Protein AF-A0A2M9PDU9-F1 (afdb_monomer)

Solvent-accessible surface area (backbone atoms only — not comparable to full-atom values): 4589 Å² total; per-residue (Å²): 133,91,70,78,52,68,72,55,50,51,52,44,48,50,51,24,50,50,50,21,70,74,64,73,35,68,66,56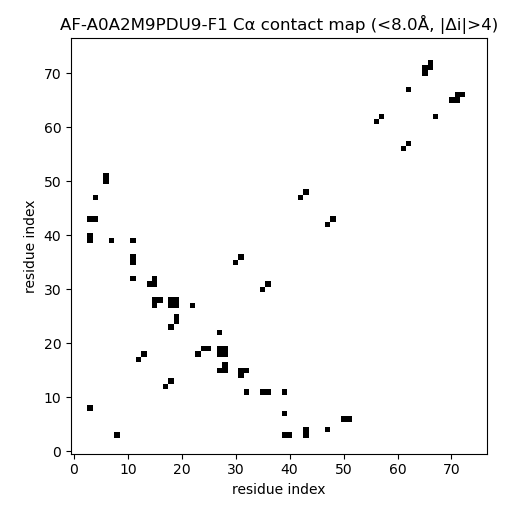,29,54,51,42,46,53,52,43,48,54,52,53,51,55,43,43,71,74,48,70,53,54,66,58,53,52,54,49,46,46,69,75,57,58,79,55,73,42,55,83,68,76,45,76,88,69,84,80,126

Foldseek 3Di:
DDDADPVLVVVLCCLLVVVCVVPVDPVSNVVSNVVSRVVSVVVCVVPSCVVVVVVVCCVVPPDPVCVVVVHDPPPPD

Structure (mmCIF, N/CA/C/O backbone):
data_AF-A0A2M9PDU9-F1
#
_entry.id   AF-A0A2M9PDU9-F1
#
loop_
_atom_site.group_PDB
_atom_site.id
_atom_site.type_symbol
_atom_site.label_atom_id
_atom_site.label_alt_id
_atom_site.label_comp_id
_atom_site.label_asym_id
_atom_site.label_entity_id
_atom_site.label_seq_id
_atom_site.pdbx_PDB_ins_code
_atom_site.Cartn_x
_atom_site.Cartn_y
_atom_site.Cartn_z
_atom_site.occupancy
_atom_site.B_iso_or_equiv
_atom_site.auth_seq_id
_atom_site.auth_comp_id
_atom_site.auth_asym_id
_atom_site.auth_atom_id
_atom_site.pdbx_PDB_model_num
ATOM 1 N N . MET A 1 1 ? -7.003 -12.264 -16.351 1.00 46.38 1 MET A N 1
ATOM 2 C CA . MET A 1 1 ? -5.955 -11.441 -15.708 1.00 46.38 1 MET A CA 1
ATOM 3 C C . MET A 1 1 ? -6.596 -10.722 -14.539 1.00 46.38 1 MET A C 1
ATOM 5 O O . MET A 1 1 ? -7.385 -9.813 -14.753 1.00 46.38 1 MET A O 1
ATOM 9 N N . MET A 1 2 ? -6.400 -11.214 -13.319 1.00 60.75 2 MET A N 1
ATOM 10 C CA . MET A 1 2 ? -7.113 -10.681 -12.159 1.00 60.75 2 MET A CA 1
ATOM 11 C C . MET A 1 2 ? -6.334 -9.464 -11.644 1.00 60.75 2 MET A C 1
ATOM 13 O O . MET A 1 2 ? -5.388 -9.617 -10.877 1.00 60.75 2 MET A O 1
ATOM 17 N N . GLY A 1 3 ? -6.664 -8.280 -12.163 1.00 75.00 3 GLY A N 1
ATOM 18 C CA . GLY A 1 3 ? -6.072 -7.012 -11.731 1.00 75.00 3 GLY A CA 1
ATOM 19 C C . GLY A 1 3 ? -6.394 -6.691 -10.268 1.00 75.00 3 GLY A C 1
ATOM 20 O O . GLY A 1 3 ? -7.279 -7.301 -9.666 1.00 75.00 3 GLY A O 1
ATOM 21 N N . LEU A 1 4 ? -5.650 -5.751 -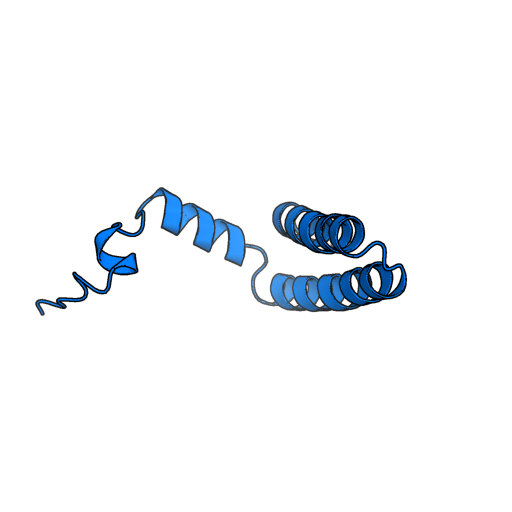9.682 1.00 86.38 4 LEU A N 1
ATOM 22 C CA . LEU A 1 4 ? -5.978 -5.202 -8.364 1.00 86.38 4 LEU A CA 1
ATOM 23 C C . LEU A 1 4 ? -7.323 -4.451 -8.417 1.00 86.38 4 LEU A C 1
ATOM 25 O O . LEU A 1 4 ? -7.618 -3.822 -9.437 1.00 86.38 4 LEU A O 1
ATOM 29 N N . PRO A 1 5 ? -8.119 -4.461 -7.332 1.00 91.75 5 PRO A N 1
ATOM 30 C CA . PRO A 1 5 ? -9.268 -3.569 -7.203 1.00 91.75 5 PRO A CA 1
ATOM 31 C C . PRO A 1 5 ? -8.850 -2.102 -7.383 1.00 91.75 5 PRO A C 1
ATOM 33 O O . PRO A 1 5 ? -7.755 -1.714 -6.970 1.00 91.75 5 PRO A O 1
ATOM 36 N N . LEU A 1 6 ? -9.724 -1.267 -7.954 1.00 91.69 6 LEU A N 1
ATOM 37 C CA . LEU A 1 6 ? -9.396 0.130 -8.275 1.00 91.69 6 LEU A CA 1
ATOM 38 C C . LEU A 1 6 ? -8.877 0.908 -7.055 1.00 91.69 6 LEU A C 1
ATOM 40 O O . LEU A 1 6 ? -7.875 1.609 -7.159 1.00 91.69 6 LEU A O 1
ATOM 44 N N . THR A 1 7 ? -9.499 0.729 -5.886 1.00 92.31 7 THR A N 1
ATOM 45 C CA . THR A 1 7 ? -9.092 1.380 -4.631 1.00 92.31 7 THR A CA 1
ATOM 46 C C . THR A 1 7 ? -7.628 1.084 -4.282 1.00 92.31 7 THR A C 1
ATOM 48 O O . THR A 1 7 ? -6.894 1.968 -3.851 1.00 92.31 7 THR A O 1
ATOM 51 N N . TYR A 1 8 ? -7.164 -0.139 -4.544 1.00 93.94 8 TYR A N 1
ATOM 52 C CA . TYR A 1 8 ? -5.798 -0.578 -4.257 1.00 93.94 8 TYR A CA 1
ATOM 53 C C . TYR A 1 8 ? -4.818 0.032 -5.257 1.00 93.94 8 TYR A C 1
ATOM 55 O O . TYR A 1 8 ? -3.731 0.453 -4.874 1.00 93.94 8 TYR A O 1
ATOM 63 N N . VAL A 1 9 ? -5.213 0.129 -6.530 1.00 94.56 9 VAL A N 1
ATOM 64 C CA . VAL A 1 9 ? -4.415 0.804 -7.564 1.00 94.56 9 VAL A CA 1
ATOM 65 C C . VAL A 1 9 ? -4.219 2.278 -7.216 1.00 94.56 9 VAL A C 1
ATOM 67 O O . VAL A 1 9 ? -3.106 2.783 -7.333 1.00 94.56 9 VAL A O 1
ATOM 70 N N . VAL A 1 10 ? -5.264 2.954 -6.731 1.00 95.00 10 VAL A N 1
ATOM 71 C CA . VAL A 1 10 ? -5.172 4.351 -6.279 1.00 95.00 10 VAL A CA 1
ATOM 72 C C . VAL A 1 10 ? -4.207 4.484 -5.098 1.00 95.00 10 VAL A C 1
ATOM 74 O O . VAL A 1 10 ? -3.344 5.359 -5.125 1.00 95.00 10 VAL A O 1
ATOM 77 N N . ILE A 1 11 ? -4.295 3.601 -4.096 1.00 94.88 11 ILE A N 1
ATOM 78 C CA . ILE A 1 11 ? -3.376 3.597 -2.943 1.00 94.88 11 ILE A CA 1
ATOM 79 C C . ILE A 1 11 ? -1.930 3.365 -3.390 1.00 94.88 11 ILE A C 1
ATOM 81 O O . ILE A 1 11 ? -1.025 4.074 -2.943 1.00 94.88 11 ILE A O 1
ATOM 85 N N . LEU A 1 12 ? -1.715 2.399 -4.288 1.00 96.69 12 LEU A N 1
ATOM 86 C CA . LEU A 1 12 ? -0.400 2.108 -4.846 1.00 96.69 12 LEU A CA 1
ATOM 87 C C . LEU A 1 12 ? 0.154 3.343 -5.555 1.00 96.69 12 LEU A C 1
ATOM 89 O O . LEU A 1 12 ? 1.236 3.795 -5.205 1.00 96.69 12 LEU A O 1
ATOM 93 N N . ALA A 1 13 ? -0.619 3.937 -6.466 1.00 96.81 13 ALA A N 1
ATOM 94 C CA . ALA A 1 13 ? -0.213 5.113 -7.224 1.00 96.81 13 ALA A CA 1
ATOM 95 C C . ALA A 1 13 ? 0.086 6.317 -6.321 1.00 96.81 13 ALA A C 1
ATOM 97 O O . ALA A 1 13 ? 1.112 6.968 -6.503 1.00 96.81 13 ALA A O 1
ATOM 98 N N . MET A 1 14 ? -0.764 6.601 -5.328 1.00 97.50 14 MET A N 1
ATOM 99 C CA . MET A 1 14 ? -0.530 7.697 -4.381 1.00 97.50 14 MET A CA 1
ATOM 100 C C . MET A 1 14 ? 0.742 7.482 -3.565 1.00 97.50 14 MET A C 1
ATOM 102 O O . MET A 1 14 ? 1.501 8.425 -3.365 1.00 97.50 14 MET A O 1
ATOM 106 N N . THR A 1 15 ? 1.006 6.250 -3.134 1.00 96.75 15 THR A N 1
ATOM 107 C CA . THR A 1 15 ? 2.199 5.934 -2.342 1.00 96.75 15 THR A CA 1
ATOM 108 C C . THR A 1 15 ? 3.461 6.009 -3.200 1.00 96.75 15 THR A C 1
ATOM 110 O O . THR A 1 15 ? 4.418 6.687 -2.833 1.00 96.75 15 THR A O 1
ATOM 113 N N . THR A 1 16 ? 3.457 5.375 -4.376 1.00 97.81 16 THR A N 1
ATOM 114 C CA . THR A 1 16 ? 4.625 5.327 -5.263 1.00 97.81 16 THR A CA 1
ATOM 115 C C . THR A 1 16 ?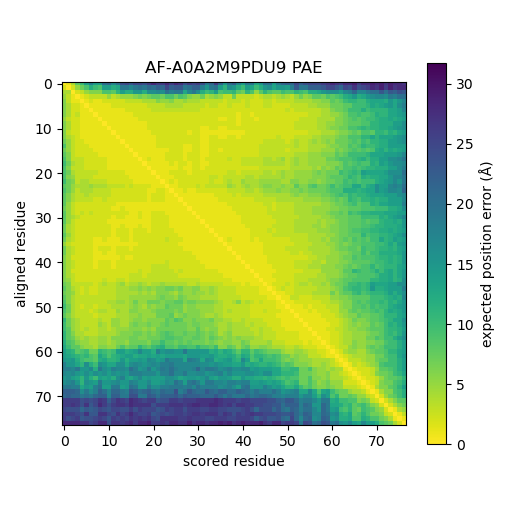 4.930 6.694 -5.858 1.00 97.81 16 THR A C 1
ATOM 117 O O . THR A 1 16 ? 6.070 7.146 -5.794 1.00 97.81 16 THR A O 1
ATOM 120 N N . MET A 1 17 ? 3.923 7.374 -6.417 1.00 97.94 17 MET A N 1
ATOM 121 C CA . MET A 1 17 ? 4.115 8.676 -7.059 1.00 97.94 17 MET A CA 1
ATOM 122 C C . MET A 1 17 ? 4.258 9.784 -6.033 1.00 97.94 17 MET A C 1
ATOM 124 O O . MET A 1 17 ? 5.154 10.606 -6.171 1.00 97.94 17 MET A O 1
ATOM 128 N N . GLY A 1 18 ? 3.438 9.795 -4.980 1.00 97.38 18 GLY A N 1
ATOM 129 C CA . GLY A 1 18 ? 3.558 10.787 -3.913 1.00 97.38 18 GLY A CA 1
ATOM 130 C C . GLY A 1 18 ? 4.918 10.708 -3.223 1.00 97.38 18 GLY A C 1
ATOM 131 O O . GLY A 1 18 ? 5.591 11.726 -3.071 1.00 97.38 18 GLY A O 1
ATOM 132 N N . GLY A 1 19 ? 5.376 9.501 -2.882 1.00 96.69 19 GLY A N 1
ATOM 133 C CA . GLY A 1 19 ? 6.696 9.317 -2.287 1.00 96.69 19 GLY A CA 1
ATOM 134 C C . GLY A 1 19 ? 7.849 9.574 -3.264 1.00 96.69 19 GLY A C 1
ATOM 135 O O . GLY A 1 19 ? 8.863 10.143 -2.860 1.00 96.69 19 GLY A O 1
ATOM 136 N N . PHE A 1 20 ? 7.697 9.253 -4.555 1.00 97.75 20 PHE A N 1
ATOM 137 C CA . PHE A 1 20 ? 8.676 9.647 -5.573 1.00 97.75 20 PHE A CA 1
ATOM 138 C C . PHE A 1 20 ? 8.768 11.166 -5.713 1.00 97.75 20 PHE A C 1
ATOM 140 O O . PHE A 1 20 ? 9.868 11.696 -5.700 1.00 97.75 20 PHE A O 1
ATOM 147 N N . ILE A 1 21 ? 7.646 11.882 -5.782 1.00 97.56 21 ILE A N 1
ATOM 148 C CA . ILE A 1 21 ? 7.639 13.349 -5.870 1.00 97.56 21 ILE A CA 1
ATOM 149 C C . ILE A 1 21 ? 8.304 13.964 -4.632 1.00 97.56 21 ILE A C 1
ATOM 151 O O . ILE A 1 21 ? 9.078 14.907 -4.758 1.00 97.56 21 ILE A O 1
ATOM 155 N N . ALA A 1 22 ? 8.049 13.408 -3.444 1.00 97.56 22 ALA A N 1
ATOM 156 C CA . ALA A 1 22 ? 8.630 13.901 -2.199 1.00 97.56 22 ALA A CA 1
ATOM 157 C C . ALA A 1 22 ? 10.144 13.644 -2.076 1.00 97.56 22 ALA A C 1
ATOM 159 O O . ALA A 1 22 ? 10.846 14.432 -1.448 1.00 97.56 22 ALA A O 1
ATOM 160 N N . THR A 1 23 ? 10.651 12.543 -2.639 1.00 97.69 23 THR A N 1
ATOM 161 C CA . THR A 1 23 ? 12.053 12.109 -2.457 1.00 97.69 23 THR A CA 1
ATOM 162 C C . THR A 1 23 ? 12.926 12.270 -3.699 1.00 97.69 23 THR A C 1
ATOM 164 O O . THR A 1 23 ? 14.147 12.193 -3.596 1.00 97.69 23 THR A O 1
ATOM 167 N N . LEU A 1 24 ? 12.314 12.430 -4.874 1.00 97.12 24 LEU A N 1
ATOM 168 C CA . LEU A 1 24 ? 12.918 12.364 -6.210 1.00 97.12 24 LEU A CA 1
ATOM 169 C C . LEU A 1 24 ? 13.765 11.098 -6.454 1.00 97.12 24 LEU A C 1
ATOM 171 O O . LEU A 1 24 ? 14.623 11.061 -7.335 1.00 97.12 24 LEU A O 1
ATOM 175 N N . SER A 1 25 ? 13.531 10.034 -5.679 1.00 97.44 25 SER A N 1
ATOM 176 C CA . SER A 1 25 ? 14.345 8.820 -5.698 1.00 97.44 25 SER A CA 1
ATOM 177 C C . SER A 1 25 ? 13.734 7.741 -6.588 1.00 97.44 25 SER A C 1
ATOM 179 O O . SER A 1 25 ? 12.712 7.136 -6.258 1.00 97.44 25 SER A O 1
ATOM 181 N N . PHE A 1 26 ? 14.404 7.420 -7.695 1.00 96.88 26 PHE A N 1
ATOM 182 C CA . PHE A 1 26 ? 14.000 6.305 -8.560 1.00 96.88 26 PHE A CA 1
ATOM 183 C C . PHE A 1 26 ? 14.077 4.945 -7.855 1.00 96.88 26 PHE A C 1
ATOM 185 O O . PHE A 1 26 ? 13.279 4.056 -8.147 1.00 96.88 26 PHE A O 1
ATOM 192 N N . VAL A 1 27 ? 14.993 4.791 -6.891 1.00 97.94 27 VAL A N 1
ATOM 193 C CA . VAL A 1 27 ? 15.083 3.575 -6.070 1.00 97.94 27 VAL A CA 1
ATOM 194 C C . VAL A 1 27 ? 13.840 3.439 -5.198 1.00 97.94 27 VAL A C 1
ATOM 196 O O . VAL A 1 27 ? 13.243 2.365 -5.160 1.00 97.94 27 VAL A O 1
ATOM 199 N N . TYR A 1 28 ? 13.406 4.530 -4.555 1.00 97.00 28 TYR A N 1
ATOM 200 C CA . TYR A 1 28 ? 12.148 4.542 -3.808 1.00 97.00 28 TYR A CA 1
ATOM 201 C C . TYR A 1 28 ? 10.978 4.177 -4.720 1.00 97.00 28 TYR A C 1
ATOM 203 O O . TYR A 1 28 ? 10.168 3.322 -4.368 1.00 97.00 28 TYR A O 1
ATOM 211 N N . PHE A 1 29 ? 10.904 4.788 -5.904 1.00 97.62 29 PHE A N 1
ATOM 212 C CA . PHE A 1 29 ? 9.831 4.536 -6.857 1.00 97.62 29 PHE A CA 1
ATOM 213 C C . PHE A 1 29 ? 9.742 3.055 -7.254 1.00 97.62 29 PHE A C 1
ATOM 215 O O . PHE A 1 29 ? 8.686 2.441 -7.113 1.00 97.62 29 PHE A O 1
ATOM 222 N N . ALA A 1 30 ? 10.859 2.454 -7.672 1.00 98.00 30 ALA A N 1
ATOM 223 C CA . ALA A 1 30 ? 10.897 1.051 -8.072 1.00 98.00 30 ALA A CA 1
ATOM 224 C C . ALA A 1 30 ? 10.590 0.107 -6.897 1.00 98.00 30 ALA A C 1
ATOM 226 O O . ALA A 1 30 ? 9.750 -0.786 -7.021 1.00 98.00 30 ALA A O 1
ATOM 227 N N . ALA A 1 31 ? 11.225 0.324 -5.741 1.00 98.19 31 ALA A N 1
ATOM 228 C CA . ALA A 1 31 ? 11.030 -0.520 -4.567 1.00 98.19 31 ALA A CA 1
ATOM 229 C C . ALA A 1 31 ? 9.588 -0.445 -4.043 1.00 98.19 31 ALA A C 1
ATOM 231 O O . ALA A 1 31 ? 8.966 -1.480 -3.804 1.00 98.19 31 ALA A O 1
ATOM 232 N N . SER A 1 32 ? 9.027 0.760 -3.914 1.00 97.62 32 SER A N 1
ATOM 233 C CA . SER A 1 32 ? 7.645 0.954 -3.459 1.00 97.62 32 SER A CA 1
ATOM 234 C C . SER A 1 32 ? 6.624 0.387 -4.446 1.00 97.62 32 SER A C 1
ATOM 236 O O . SER A 1 32 ? 5.634 -0.194 -4.006 1.00 97.62 32 SER A O 1
ATOM 238 N N . ALA A 1 33 ? 6.870 0.472 -5.759 1.00 96.88 33 ALA A N 1
ATOM 239 C CA . ALA A 1 33 ? 5.985 -0.114 -6.761 1.00 96.88 33 ALA A CA 1
ATOM 240 C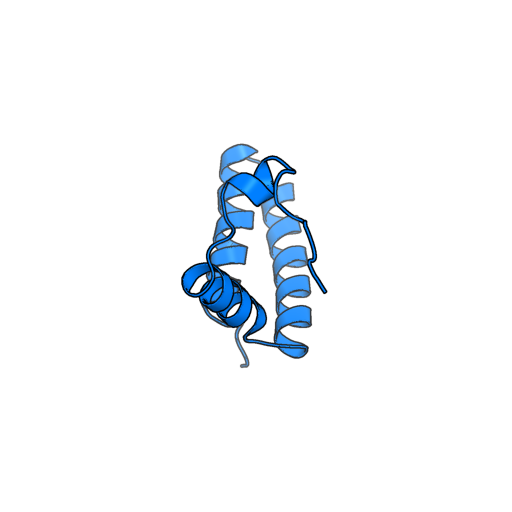 C . ALA A 1 33 ? 5.959 -1.644 -6.668 1.00 96.88 33 ALA A C 1
ATOM 242 O O . ALA A 1 33 ? 4.881 -2.237 -6.648 1.00 96.88 33 ALA A O 1
ATOM 243 N N . ILE A 1 34 ? 7.126 -2.282 -6.552 1.00 97.69 34 ILE A N 1
ATOM 244 C CA . ILE A 1 34 ? 7.236 -3.745 -6.476 1.00 97.69 34 ILE A CA 1
ATOM 245 C C . ILE A 1 34 ? 6.665 -4.262 -5.153 1.00 97.69 34 ILE A C 1
ATOM 247 O O . ILE A 1 34 ? 5.773 -5.115 -5.149 1.00 97.69 34 ILE A O 1
ATOM 251 N N . ILE A 1 35 ? 7.155 -3.732 -4.029 1.00 97.94 35 ILE A N 1
ATOM 252 C CA . ILE A 1 35 ? 6.755 -4.180 -2.690 1.00 97.94 35 ILE A CA 1
A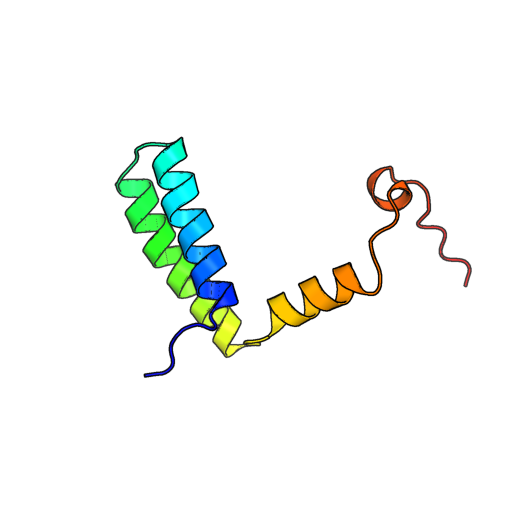TOM 253 C C . ILE A 1 35 ? 5.280 -3.853 -2.451 1.00 97.94 35 ILE A C 1
ATOM 255 O O . ILE A 1 35 ? 4.522 -4.713 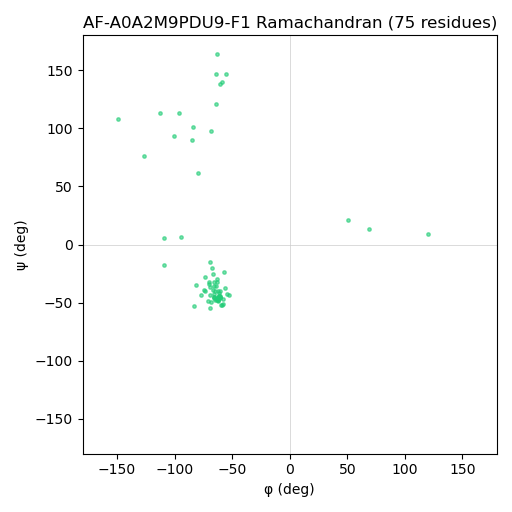-2.004 1.00 97.94 35 ILE A O 1
ATOM 259 N N . GLY A 1 36 ? 4.853 -2.636 -2.795 1.00 96.44 36 GLY A N 1
ATOM 260 C CA . GLY A 1 36 ? 3.471 -2.196 -2.643 1.00 96.44 36 GLY A CA 1
ATOM 261 C C . GLY A 1 36 ? 2.506 -3.032 -3.476 1.00 96.44 36 GLY A C 1
ATOM 262 O O . GLY A 1 36 ? 1.481 -3.470 -2.955 1.00 96.44 36 GLY A O 1
ATOM 263 N N . TYR A 1 37 ? 2.843 -3.326 -4.737 1.00 95.81 37 TYR A N 1
ATOM 264 C CA . TYR A 1 37 ? 2.017 -4.193 -5.576 1.00 95.81 37 TYR A CA 1
ATOM 265 C C . TYR A 1 37 ? 1.904 -5.602 -4.991 1.00 95.81 37 TYR A C 1
ATOM 267 O O . TYR A 1 37 ? 0.795 -6.122 -4.880 1.00 95.81 37 TYR A O 1
ATOM 275 N N . ALA A 1 38 ? 3.021 -6.212 -4.582 1.00 96.38 38 ALA A N 1
ATOM 276 C CA . ALA A 1 38 ? 3.020 -7.552 -4.000 1.00 96.38 38 ALA A CA 1
ATOM 277 C C . ALA A 1 38 ? 2.185 -7.615 -2.708 1.00 96.38 38 ALA A C 1
ATOM 279 O O . ALA A 1 38 ? 1.346 -8.506 -2.562 1.00 96.38 38 ALA A O 1
ATOM 280 N N . ALA A 1 39 ? 2.355 -6.638 -1.813 1.00 95.88 39 ALA A N 1
ATOM 281 C CA . ALA A 1 39 ? 1.601 -6.546 -0.565 1.00 95.88 39 ALA A CA 1
ATOM 282 C C . ALA A 1 39 ? 0.096 -6.370 -0.816 1.00 95.88 39 ALA A C 1
ATOM 284 O O . ALA A 1 39 ? -0.721 -7.113 -0.272 1.00 95.88 39 ALA A O 1
ATOM 285 N N . LEU A 1 40 ? -0.281 -5.437 -1.694 1.00 95.31 40 LEU A N 1
ATOM 286 C CA . LEU A 1 40 ? -1.678 -5.198 -2.057 1.00 95.31 40 LEU A CA 1
ATOM 287 C C . LEU A 1 40 ? -2.293 -6.385 -2.795 1.00 95.31 40 LEU A C 1
ATOM 289 O O . LEU A 1 40 ? -3.483 -6.654 -2.638 1.00 95.31 40 LEU A O 1
ATOM 293 N N . ARG A 1 41 ? -1.497 -7.123 -3.572 1.00 94.44 41 ARG A N 1
ATOM 294 C CA . ARG A 1 41 ? -1.950 -8.336 -4.250 1.00 94.44 41 ARG A CA 1
ATOM 295 C C . ARG A 1 41 ? -2.222 -9.462 -3.262 1.00 94.44 41 ARG A C 1
ATOM 297 O O . ARG A 1 41 ? -3.253 -10.117 -3.393 1.00 94.44 41 ARG A O 1
ATOM 304 N N . ALA A 1 42 ? -1.340 -9.661 -2.285 1.00 94.19 42 ALA A N 1
ATOM 305 C CA . ALA A 1 42 ? -1.550 -10.620 -1.205 1.00 94.19 42 ALA A CA 1
ATOM 306 C C . ALA A 1 42 ? -2.790 -10.254 -0.376 1.00 94.19 42 ALA A C 1
ATOM 308 O O . ALA A 1 42 ? -3.635 -11.108 -0.119 1.00 94.19 42 ALA A O 1
ATOM 309 N N . LEU A 1 43 ? -2.952 -8.970 -0.047 1.00 93.25 43 LEU A N 1
ATOM 310 C CA . LEU A 1 43 ? -4.122 -8.479 0.674 1.00 93.25 43 LEU A CA 1
ATOM 311 C C . LEU A 1 43 ? -5.417 -8.684 -0.121 1.00 93.25 43 LEU A C 1
ATOM 313 O O . LEU A 1 43 ? -6.388 -9.191 0.424 1.00 93.25 43 LEU A O 1
ATOM 317 N N . ALA A 1 44 ? -5.419 -8.372 -1.419 1.00 91.75 44 ALA A N 1
ATOM 318 C CA . ALA A 1 44 ? -6.585 -8.569 -2.277 1.00 91.75 44 ALA A CA 1
ATOM 319 C C . ALA A 1 44 ? -6.945 -10.052 -2.476 1.00 91.75 44 ALA A C 1
ATOM 321 O O . ALA A 1 44 ? -8.099 -10.361 -2.765 1.00 91.75 44 ALA A O 1
ATOM 322 N N . ALA A 1 45 ? -5.973 -10.961 -2.347 1.00 92.38 45 ALA A N 1
ATOM 323 C CA . ALA A 1 45 ? -6.227 -12.400 -2.341 1.00 92.38 45 ALA A CA 1
ATOM 324 C C . ALA A 1 45 ? -6.876 -12.870 -1.028 1.00 92.38 45 ALA A C 1
ATOM 326 O O . ALA A 1 45 ? -7.604 -13.858 -1.042 1.00 92.38 45 ALA A O 1
ATOM 327 N N . TRP A 1 46 ? -6.626 -12.166 0.081 1.00 92.69 46 TRP A N 1
ATOM 328 C CA . TRP A 1 46 ? -7.237 -12.449 1.379 1.00 92.69 46 TRP A CA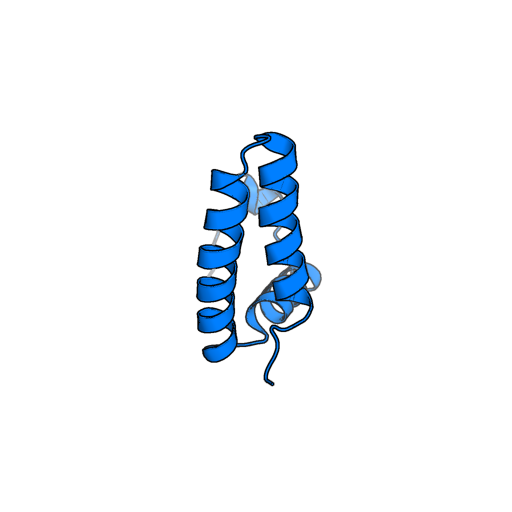 1
ATOM 329 C C . TRP A 1 46 ? -8.634 -11.828 1.516 1.00 92.69 46 TRP A C 1
ATOM 331 O O . TRP A 1 46 ? -9.595 -12.541 1.789 1.00 92.69 46 TRP A O 1
ATOM 341 N N . ASP A 1 47 ? -8.763 -10.524 1.269 1.00 91.56 47 ASP A N 1
ATOM 342 C CA . ASP A 1 47 ? -10.045 -9.822 1.176 1.00 91.56 47 ASP A CA 1
ATOM 343 C C . ASP A 1 47 ? -9.939 -8.638 0.192 1.00 91.56 47 ASP A C 1
ATOM 345 O O . ASP A 1 47 ? -9.355 -7.604 0.523 1.00 91.56 47 ASP A O 1
ATOM 349 N N . PRO A 1 48 ? -10.548 -8.718 -1.006 1.00 89.69 48 PRO A N 1
ATOM 350 C CA . PRO A 1 48 ? -10.472 -7.650 -2.000 1.00 89.69 48 PRO A CA 1
ATOM 351 C C . PRO A 1 48 ? -11.226 -6.372 -1.604 1.00 89.69 48 PRO A C 1
ATOM 353 O O . PRO A 1 48 ? -11.000 -5.332 -2.225 1.00 89.69 48 PRO A O 1
ATOM 356 N N . ARG A 1 49 ? -12.108 -6.409 -0.596 1.00 90.19 49 ARG A N 1
ATOM 357 C CA . ARG A 1 49 ? -12.985 -5.289 -0.207 1.00 90.19 49 ARG A CA 1
ATOM 358 C C . ARG A 1 49 ? -12.597 -4.633 1.115 1.00 90.19 49 ARG A C 1
ATOM 360 O O . ARG A 1 49 ? -13.300 -3.723 1.551 1.00 90.19 49 ARG A O 1
ATOM 367 N N . ILE A 1 50 ? -11.477 -5.023 1.726 1.00 90.50 50 ILE A N 1
ATOM 368 C CA . ILE A 1 50 ? -11.097 -4.547 3.065 1.00 90.50 50 ILE A CA 1
ATOM 369 C C . ILE A 1 50 ? -11.108 -3.012 3.185 1.00 90.50 50 ILE A C 1
ATOM 371 O O . ILE A 1 50 ? -11.671 -2.463 4.128 1.00 90.50 50 ILE A O 1
ATOM 375 N N . PHE A 1 51 ? -10.578 -2.295 2.187 1.00 86.44 51 PHE A N 1
ATOM 376 C CA . PHE A 1 51 ? -10.561 -0.831 2.188 1.00 86.44 51 PHE A CA 1
ATOM 377 C C . PHE A 1 51 ? -11.953 -0.225 2.021 1.00 86.44 51 PHE A C 1
ATOM 379 O O . PHE A 1 51 ? -12.248 0.779 2.664 1.00 86.44 51 PHE A O 1
ATOM 386 N N . ASP A 1 52 ? -12.827 -0.835 1.220 1.00 87.88 52 ASP A N 1
ATOM 387 C CA . ASP A 1 52 ? -14.205 -0.362 1.066 1.00 87.88 52 ASP A CA 1
ATOM 388 C C . ASP A 1 52 ? -14.981 -0.539 2.372 1.00 87.88 52 ASP A C 1
ATOM 390 O O . ASP A 1 52 ? -15.735 0.352 2.766 1.00 87.88 52 ASP A O 1
ATOM 394 N N . VAL A 1 53 ? -14.760 -1.651 3.082 1.00 87.81 53 VAL A N 1
ATOM 395 C CA . VAL A 1 53 ? -15.342 -1.902 4.407 1.00 87.81 53 VAL A CA 1
ATOM 396 C C . VAL A 1 53 ? -14.844 -0.869 5.413 1.00 87.81 53 VAL A C 1
ATOM 398 O O . VAL A 1 53 ? -15.663 -0.261 6.105 1.00 87.81 53 VAL A O 1
ATOM 401 N N . ILE A 1 54 ? -13.536 -0.606 5.461 1.00 87.25 54 ILE A N 1
ATOM 402 C CA . ILE A 1 54 ? -12.947 0.406 6.350 1.00 87.25 54 ILE A CA 1
ATOM 403 C C . ILE A 1 54 ? -13.526 1.793 6.042 1.00 87.25 54 ILE A C 1
ATOM 405 O O . ILE A 1 54 ? -14.044 2.458 6.938 1.00 87.25 54 ILE A O 1
ATOM 409 N N . LEU A 1 55 ? -13.495 2.224 4.779 1.00 87.25 55 LEU A N 1
ATOM 410 C CA . LEU A 1 55 ? -13.978 3.545 4.364 1.00 87.25 55 LEU A CA 1
ATOM 411 C C . LEU A 1 55 ? -15.483 3.704 4.583 1.00 87.25 55 LEU A C 1
ATOM 413 O O . LEU A 1 55 ? -15.933 4.760 5.029 1.00 87.25 55 LEU A O 1
ATOM 417 N N . THR A 1 56 ? -16.268 2.666 4.301 1.00 90.69 56 THR A N 1
ATOM 418 C CA . THR A 1 56 ? -17.717 2.675 4.540 1.00 90.69 56 THR A CA 1
ATOM 419 C C . THR A 1 56 ? -18.019 2.746 6.030 1.00 90.69 56 THR A C 1
ATOM 421 O O . THR A 1 56 ? -18.884 3.524 6.434 1.00 90.69 56 THR A O 1
ATOM 424 N N . SER A 1 57 ? -17.285 1.993 6.851 1.00 88.44 57 SER A N 1
ATOM 425 C CA . SER A 1 57 ? -17.423 2.028 8.309 1.00 88.44 57 SER A CA 1
ATOM 426 C C . SER A 1 57 ? -17.078 3.413 8.848 1.00 88.44 57 SER A C 1
ATOM 428 O O . SER A 1 57 ? -17.880 4.006 9.558 1.00 88.44 57 SER A O 1
ATOM 430 N N . LEU A 1 58 ? -15.959 4.004 8.424 1.00 88.12 58 LEU A N 1
ATOM 431 C CA . LEU A 1 58 ? -15.573 5.361 8.825 1.00 88.12 58 LEU A CA 1
ATOM 432 C C . LEU A 1 58 ? -16.567 6.434 8.358 1.00 88.12 58 LEU A C 1
ATOM 434 O O . LEU A 1 58 ? -16.755 7.431 9.048 1.00 88.12 58 LEU A O 1
ATOM 438 N N . ARG A 1 59 ? -17.224 6.248 7.206 1.00 87.94 59 ARG A N 1
ATOM 439 C CA . ARG A 1 59 ? -18.272 7.168 6.730 1.00 87.94 59 ARG A CA 1
ATOM 440 C C . ARG A 1 59 ? -19.573 7.042 7.515 1.00 87.94 59 ARG A C 1
ATOM 442 O O . ARG A 1 59 ? -20.222 8.055 7.755 1.00 87.94 59 ARG A O 1
ATOM 449 N N . ARG A 1 60 ? -19.985 5.821 7.869 1.00 89.06 60 ARG A N 1
ATOM 450 C CA . ARG A 1 60 ? -21.250 5.573 8.585 1.00 89.06 60 ARG A CA 1
ATOM 451 C C . ARG A 1 60 ? -21.133 5.800 10.089 1.00 89.06 60 ARG A C 1
ATOM 453 O O . ARG A 1 60 ? -22.076 6.282 10.702 1.00 89.06 60 ARG A O 1
ATOM 460 N N . THR A 1 61 ? -19.984 5.475 10.667 1.00 86.06 61 THR A N 1
ATOM 461 C CA . THR A 1 61 ? -19.657 5.676 12.080 1.00 86.06 61 THR A CA 1
ATOM 462 C C . THR A 1 61 ? -18.345 6.454 12.173 1.00 86.06 61 THR A C 1
ATOM 464 O O . THR A 1 61 ? -17.290 5.859 12.416 1.00 86.06 61 THR A O 1
ATOM 467 N N . PRO A 1 62 ? -18.374 7.776 11.922 1.00 80.69 62 PRO A N 1
ATOM 468 C CA . PRO A 1 62 ? -17.181 8.602 12.016 1.00 80.69 62 PRO A CA 1
ATOM 469 C C . PRO A 1 62 ? -16.617 8.564 13.434 1.00 80.69 62 PRO A C 1
ATOM 471 O O . PRO A 1 62 ? -17.353 8.635 14.420 1.00 80.69 62 PRO A O 1
ATOM 474 N N . LEU A 1 63 ? -15.292 8.462 13.529 1.00 80.38 63 LEU A N 1
ATOM 475 C CA . LEU A 1 63 ? -14.592 8.466 14.807 1.00 80.38 63 LEU A CA 1
ATOM 476 C C . LEU A 1 63 ? -14.794 9.832 15.483 1.00 80.38 63 LEU A C 1
ATOM 478 O O . LEU A 1 63 ? -14.407 10.853 14.903 1.00 80.38 63 LEU A O 1
ATOM 482 N N . PRO A 1 64 ? -15.379 9.892 16.696 1.00 81.81 64 PRO A N 1
ATOM 483 C CA . PRO A 1 64 ? -15.540 11.152 17.404 1.00 81.81 64 PRO A CA 1
ATOM 484 C C . PRO A 1 64 ? -14.174 11.806 17.625 1.00 81.81 64 PRO A C 1
ATOM 486 O O . PRO A 1 64 ? -13.222 11.139 18.024 1.00 81.81 64 PRO A O 1
ATOM 489 N N . ALA A 1 65 ? -14.074 13.128 17.468 1.00 78.25 65 ALA A N 1
ATOM 490 C CA . ALA A 1 65 ? -12.821 13.854 17.720 1.00 78.25 65 ALA A CA 1
ATOM 491 C C . ALA A 1 65 ? -12.282 13.646 19.152 1.00 78.25 65 ALA A C 1
ATOM 493 O O . ALA A 1 65 ? -11.088 13.782 19.407 1.00 78.25 65 ALA A O 1
ATOM 494 N N . ALA A 1 66 ? -13.163 13.292 20.090 1.00 80.44 66 ALA A N 1
ATOM 495 C CA . ALA A 1 66 ? -12.811 12.942 21.457 1.00 80.44 66 ALA A CA 1
ATOM 496 C C . ALA A 1 66 ? -11.939 11.666 21.526 1.00 80.44 66 ALA A C 1
ATOM 498 O O . ALA A 1 66 ? -10.973 11.630 22.290 1.00 80.44 66 ALA A O 1
ATOM 499 N N . TRP A 1 67 ? -12.189 10.684 20.650 1.00 75.31 67 TRP A N 1
ATOM 500 C CA . TRP A 1 67 ? -11.418 9.440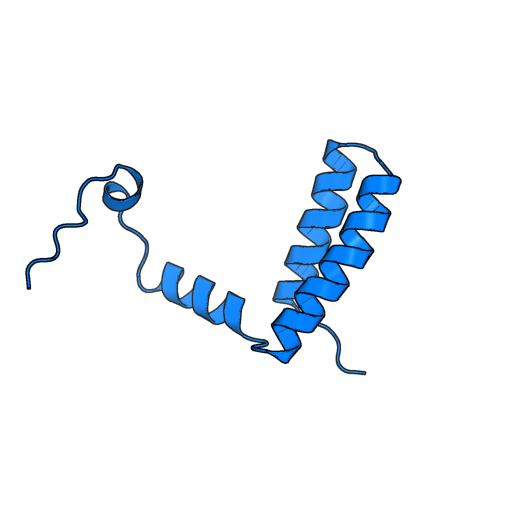 20.542 1.00 75.31 67 TRP A CA 1
ATOM 501 C C . TRP A 1 67 ? -9.949 9.716 20.197 1.00 75.31 67 TRP A C 1
ATOM 503 O O . TRP A 1 67 ? -9.049 9.213 20.862 1.00 75.31 67 TRP A O 1
ATOM 513 N N . LEU A 1 68 ? -9.702 10.621 19.242 1.00 79.00 68 LEU A N 1
ATOM 514 C CA . LEU A 1 68 ? -8.351 11.059 18.859 1.00 79.00 68 LEU A CA 1
ATOM 515 C C . LEU A 1 68 ? -7.637 11.859 19.963 1.00 79.00 68 LEU A C 1
ATOM 517 O O . LEU A 1 68 ? -6.415 11.965 19.959 1.00 79.00 68 LEU A O 1
ATOM 521 N N . ARG A 1 69 ? -8.388 12.421 20.919 1.00 81.06 69 ARG A N 1
ATOM 522 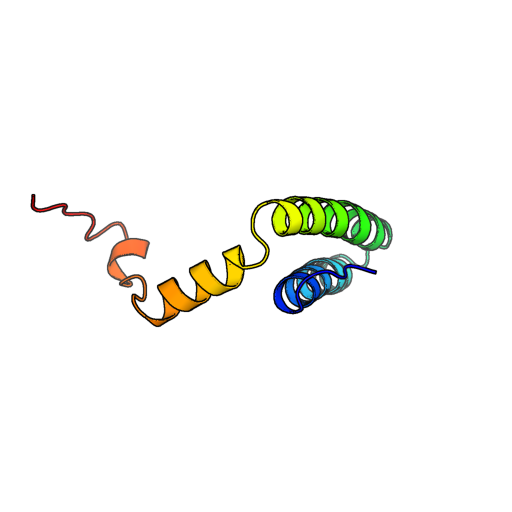C CA . ARG A 1 69 ? -7.870 13.156 22.087 1.00 81.06 69 ARG A CA 1
ATOM 523 C C . ARG A 1 69 ? -7.729 12.272 23.334 1.00 81.06 69 ARG A C 1
ATOM 525 O O . ARG A 1 69 ? -7.485 12.803 24.416 1.00 81.06 69 ARG A O 1
ATOM 532 N N . GLY A 1 70 ? -7.941 10.958 23.210 1.00 71.56 70 GLY A N 1
ATOM 533 C CA . GLY A 1 70 ? -7.901 10.009 24.329 1.00 71.56 70 GLY A CA 1
ATOM 534 C C . GLY A 1 70 ? -9.049 10.169 25.334 1.00 71.56 70 GLY A C 1
ATOM 535 O O . GLY A 1 70 ? -8.988 9.622 26.432 1.00 71.56 70 GLY A O 1
ATOM 536 N N . LYS A 1 71 ? -10.102 10.920 24.993 1.00 69.06 71 LYS A N 1
ATOM 537 C CA . LYS A 1 71 ? -11.262 11.170 25.859 1.00 69.06 71 LYS A CA 1
ATOM 538 C C . LYS A 1 71 ? -12.484 10.487 25.247 1.00 69.06 71 LYS A C 1
ATOM 540 O O . LYS A 1 71 ? -12.942 10.896 24.193 1.00 69.06 71 LYS A O 1
ATOM 545 N N . GLY A 1 72 ? -13.032 9.456 25.888 1.00 63.69 72 GLY A N 1
ATOM 546 C CA . GLY A 1 72 ? -14.279 8.823 25.424 1.00 63.69 72 GLY A CA 1
ATOM 547 C C . GLY A 1 72 ? -14.196 7.340 25.071 1.00 63.69 72 GLY A C 1
ATOM 548 O O . GLY A 1 72 ? -15.188 6.793 24.602 1.00 63.69 72 GLY A O 1
ATOM 549 N N . VAL A 1 73 ? -13.087 6.654 25.362 1.00 62.91 73 VAL A N 1
ATOM 550 C CA . VAL A 1 73 ? -13.118 5.188 25.528 1.00 62.91 73 VAL A CA 1
ATOM 551 C C . VAL A 1 73 ? -13.650 4.885 26.933 1.00 62.91 73 VAL A C 1
ATOM 553 O O . VAL A 1 73 ? -12.940 4.379 27.792 1.00 62.91 73 VAL A O 1
ATOM 556 N N . VAL A 1 74 ? -14.888 5.289 27.219 1.00 60.84 74 VAL A N 1
ATOM 557 C CA . VAL A 1 74 ? -15.593 4.817 28.415 1.00 60.84 74 VAL A CA 1
ATOM 558 C C . VAL A 1 74 ? -16.529 3.730 27.928 1.00 60.84 74 VAL A C 1
ATOM 560 O O . VAL A 1 74 ? -17.628 4.009 27.458 1.00 60.84 74 VAL A O 1
ATOM 563 N N . TYR A 1 75 ? -16.058 2.488 27.988 1.00 56.19 75 TYR A N 1
ATOM 564 C CA . TYR A 1 75 ? -16.921 1.333 27.803 1.00 56.19 75 TYR A CA 1
ATOM 565 C C . TYR A 1 75 ? -17.847 1.281 29.024 1.00 56.19 75 TYR A C 1
ATOM 567 O O . TYR A 1 75 ? -17.437 0.857 30.102 1.00 56.19 75 TYR A O 1
ATOM 575 N N . ARG A 1 76 ? -19.069 1.807 28.902 1.00 57.28 76 ARG A N 1
ATOM 576 C CA . ARG A 1 76 ? -20.131 1.474 29.855 1.00 57.28 76 ARG A CA 1
ATOM 577 C C . ARG A 1 76 ? -20.742 0.170 29.361 1.00 57.28 76 ARG A C 1
ATOM 579 O O . ARG A 1 76 ? -21.440 0.180 28.351 1.00 57.28 76 ARG A O 1
ATOM 586 N N . ALA A 1 77 ? -20.338 -0.920 30.012 1.00 56.09 77 ALA A N 1
ATOM 587 C CA . ALA A 1 77 ? -20.995 -2.218 29.914 1.00 56.09 77 ALA A CA 1
ATOM 588 C C . ALA A 1 77 ? -22.433 -2.130 30.440 1.00 56.09 77 ALA A C 1
ATOM 590 O O . ALA A 1 77 ? -22.672 -1.288 31.340 1.00 56.09 77 ALA A O 1
#

pLDDT: mean 87.83, std 12.32, range [46.38, 98.19]

Radius of gyration: 16.94 Å; Cα contacts (8 Å, |Δi|>4): 40; chains: 1; bounding box: 36×26×46 Å

Sequence (77 aa):
MMGLPLTYVVILAMTTMGGFIATLSFVYFAASAIIGYAALRALAAWDPRIFDVILTSLRRTPLPAAWLRGKGVVYRA

Mean predicted aligned error: 7.42 Å

Secondary structure (DSSP, 8-state):
--PPPHHHHHHHHHHHHHHHHHH--HHHHHHHHHHHHHHHHHHHHH-TTHHHHHHHHHHHSPPPHHHHTT-------